Protein AF-A0A929YPY5-F1 (afdb_monomer_lite)

Secondary structure (DSSP, 8-state):
--HHHHHHHHSTTHHHHHHHHHHHHHHHHHHHTT-GGGGS------SSS-HHHHHHHHHHHHHHTT----EE-SSEEESSSEEE--

Structure (mmCIF, N/CA/C/O backbone):
data_AF-A0A929YPY5-F1
#
_entry.id   AF-A0A929YPY5-F1
#
loop_
_atom_site.group_PDB
_atom_site.id
_atom_site.type_symbol
_atom_site.label_atom_id
_atom_site.label_alt_id
_atom_site.label_comp_id
_atom_site.label_asym_id
_atom_site.label_entity_id
_atom_site.label_seq_id
_atom_site.pdbx_PDB_ins_code
_atom_site.Cartn_x
_atom_site.Cartn_y
_atom_site.Cartn_z
_atom_site.occupancy
_atom_site.B_iso_or_equiv
_atom_site.auth_seq_id
_atom_site.auth_comp_id
_atom_site.auth_asym_id
_atom_site.auth_atom_id
_atom_site.pdbx_PDB_model_num
ATOM 1 N N . MET A 1 1 ? 30.397 -6.388 -10.693 1.00 56.16 1 MET A N 1
ATOM 2 C CA . MET A 1 1 ? 29.534 -5.671 -11.660 1.00 56.16 1 MET A CA 1
ATOM 3 C C . MET A 1 1 ? 28.100 -6.173 -11.482 1.00 56.16 1 MET A C 1
ATOM 5 O O . MET A 1 1 ? 27.925 -7.381 -11.396 1.00 56.16 1 MET A O 1
ATOM 9 N N . LYS A 1 2 ? 27.089 -5.308 -11.301 1.00 77.62 2 LYS A N 1
ATOM 10 C CA . LYS A 1 2 ? 25.704 -5.757 -11.028 1.00 77.62 2 LYS A CA 1
ATOM 11 C C . LYS A 1 2 ? 25.122 -6.427 -12.284 1.00 77.62 2 LYS A C 1
ATOM 13 O O . LYS A 1 2 ? 25.243 -5.865 -13.365 1.00 77.62 2 LYS A O 1
ATOM 18 N N . ILE A 1 3 ? 24.445 -7.572 -12.138 1.00 78.94 3 ILE A N 1
ATOM 19 C CA . ILE A 1 3 ? 23.780 -8.311 -13.238 1.00 78.94 3 ILE A CA 1
ATOM 20 C C . ILE A 1 3 ? 22.890 -7.404 -14.100 1.00 78.94 3 ILE A C 1
ATOM 22 O O . ILE A 1 3 ? 22.909 -7.498 -15.319 1.00 78.94 3 ILE A O 1
ATOM 26 N N . LYS A 1 4 ? 22.170 -6.466 -13.473 1.00 75.31 4 LYS A N 1
ATOM 27 C CA . LYS A 1 4 ? 21.362 -5.461 -14.176 1.00 75.31 4 LYS A CA 1
ATOM 28 C C . LYS A 1 4 ? 22.192 -4.627 -15.160 1.00 75.31 4 LYS A C 1
ATOM 30 O O . LYS A 1 4 ? 21.751 -4.416 -16.279 1.00 75.31 4 LYS A O 1
ATOM 35 N N . THR A 1 5 ? 23.363 -4.154 -14.734 1.00 76.19 5 THR A N 1
ATOM 36 C CA . THR A 1 5 ? 24.255 -3.323 -15.556 1.00 76.19 5 THR A CA 1
ATOM 37 C C . THR A 1 5 ? 24.771 -4.126 -16.746 1.00 76.19 5 THR A C 1
ATOM 39 O O . THR A 1 5 ? 24.615 -3.699 -17.877 1.00 76.19 5 THR A O 1
ATOM 42 N N . PHE A 1 6 ? 25.228 -5.358 -16.503 1.00 83.56 6 PHE A N 1
ATOM 43 C CA . PHE A 1 6 ? 25.665 -6.260 -17.570 1.00 83.56 6 PHE A CA 1
ATOM 44 C C . PHE A 1 6 ? 24.570 -6.528 -18.618 1.00 83.56 6 PHE A C 1
ATOM 46 O O . PHE A 1 6 ? 24.848 -6.520 -19.813 1.00 83.56 6 PHE A O 1
ATOM 53 N N . LEU A 1 7 ? 23.322 -6.741 -18.188 1.00 79.69 7 LEU A N 1
ATOM 54 C CA . LEU A 1 7 ? 22.200 -6.984 -19.099 1.00 79.69 7 LEU A CA 1
ATOM 55 C C . LEU A 1 7 ? 21.803 -5.738 -19.899 1.00 79.69 7 LEU A C 1
ATOM 57 O O . LEU A 1 7 ? 21.451 -5.871 -21.065 1.00 79.69 7 LEU A O 1
ATOM 61 N N . MET A 1 8 ? 21.875 -4.544 -19.303 1.00 77.62 8 MET A N 1
ATOM 62 C CA . MET A 1 8 ? 21.614 -3.288 -20.020 1.00 77.62 8 MET A CA 1
ATOM 63 C C . MET A 1 8 ? 22.671 -3.012 -21.095 1.00 77.62 8 MET A C 1
ATOM 65 O O . MET A 1 8 ? 22.320 -2.495 -22.151 1.00 77.62 8 MET A O 1
ATOM 69 N N . ASP A 1 9 ? 23.924 -3.395 -20.844 1.00 81.44 9 ASP A N 1
ATOM 70 C CA . ASP A 1 9 ? 25.039 -3.149 -21.764 1.00 81.44 9 ASP A CA 1
ATOM 71 C C . ASP A 1 9 ? 25.108 -4.178 -22.913 1.00 81.44 9 ASP A C 1
ATOM 73 O O . ASP A 1 9 ? 25.653 -3.875 -23.971 1.00 81.44 9 ASP A O 1
ATOM 77 N N . ASN A 1 10 ? 24.560 -5.391 -22.729 1.00 83.62 10 ASN A N 1
ATOM 78 C CA . ASN A 1 10 ? 24.689 -6.502 -23.691 1.00 83.62 10 ASN A CA 1
ATOM 79 C C . ASN A 1 10 ? 23.389 -6.904 -24.410 1.00 83.62 10 ASN A C 1
ATOM 81 O O . ASN A 1 10 ? 23.461 -7.630 -25.401 1.00 83.62 10 ASN A O 1
ATOM 85 N N . LEU A 1 11 ? 22.208 -6.473 -23.946 1.00 81.31 11 LEU A N 1
ATOM 86 C CA . LEU A 1 11 ? 20.950 -6.696 -24.668 1.00 81.31 11 LEU A CA 1
ATOM 87 C C . LEU A 1 11 ? 20.453 -5.410 -25.345 1.00 81.31 11 LEU A C 1
ATOM 89 O O . LEU A 1 11 ? 20.076 -4.467 -24.640 1.00 81.31 11 LEU A O 1
ATOM 93 N N . PRO A 1 12 ? 20.334 -5.383 -26.687 1.00 79.69 12 PRO A N 1
ATOM 94 C CA . PRO A 1 12 ? 19.603 -4.316 -27.360 1.00 79.69 12 PRO A CA 1
ATOM 95 C C . PRO A 1 12 ? 18.137 -4.328 -26.897 1.00 79.69 12 PRO A C 1
ATOM 97 O O . PRO A 1 12 ? 17.541 -5.388 -26.710 1.00 79.69 12 PRO A O 1
ATOM 100 N N . ASP A 1 13 ? 17.555 -3.145 -26.685 1.00 79.62 13 ASP A N 1
ATOM 101 C CA . ASP A 1 13 ? 16.162 -2.973 -26.246 1.00 79.62 13 ASP A CA 1
ATOM 102 C C . ASP A 1 13 ? 15.792 -3.608 -24.881 1.00 79.62 13 ASP A C 1
ATOM 104 O O . ASP A 1 13 ? 14.616 -3.871 -24.622 1.00 79.62 13 ASP A O 1
ATOM 108 N N . TYR A 1 14 ? 16.738 -3.775 -23.942 1.00 81.88 14 TYR A N 1
ATOM 109 C CA . TYR A 1 14 ? 16.472 -4.283 -22.577 1.00 81.88 14 TYR A CA 1
ATOM 110 C C . TYR A 1 14 ? 15.228 -3.657 -21.908 1.00 81.88 14 TYR A C 1
ATOM 112 O O . TYR A 1 14 ? 14.413 -4.359 -21.306 1.00 81.88 14 TYR A O 1
ATOM 120 N N . ASN A 1 15 ? 15.015 -2.345 -22.071 1.00 81.00 15 ASN A N 1
ATOM 121 C CA . ASN A 1 15 ? 13.863 -1.639 -21.498 1.00 81.00 15 ASN A CA 1
ATOM 122 C C . ASN A 1 15 ? 12.504 -2.147 -22.017 1.00 81.00 15 ASN A C 1
ATOM 124 O O . ASN A 1 15 ? 11.522 -2.105 -21.274 1.00 81.00 15 ASN A O 1
ATOM 128 N N . ARG A 1 16 ? 12.430 -2.672 -23.247 1.00 84.88 16 ARG A N 1
ATOM 129 C CA . ARG A 1 16 ? 11.201 -3.282 -23.781 1.00 84.88 16 ARG A CA 1
ATOM 130 C C . ARG A 1 16 ? 10.858 -4.599 -23.096 1.00 84.88 16 ARG A C 1
ATOM 132 O O . ARG A 1 16 ? 9.680 -4.911 -22.985 1.00 84.88 16 ARG A O 1
ATOM 139 N N . LEU A 1 17 ? 11.853 -5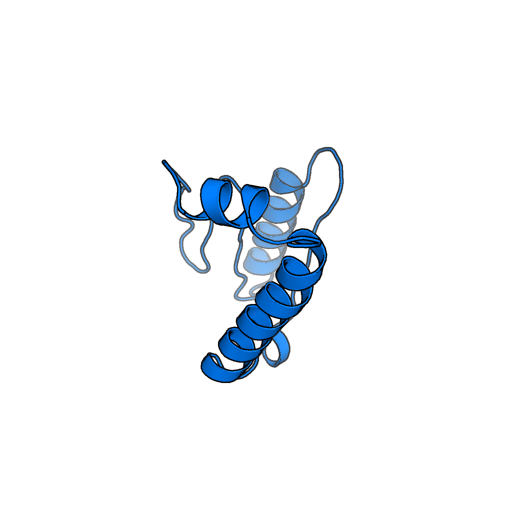.342 -22.607 1.00 85.50 17 LEU A N 1
ATOM 140 C CA . LEU A 1 17 ? 11.655 -6.615 -21.903 1.00 85.50 17 LEU A CA 1
ATOM 141 C C . LEU A 1 17 ? 11.273 -6.423 -20.429 1.00 85.50 17 LEU A C 1
ATOM 143 O O . LEU A 1 17 ? 10.603 -7.268 -19.836 1.00 85.50 17 LEU A O 1
ATOM 147 N N . VAL A 1 18 ? 11.653 -5.290 -19.840 1.00 88.31 18 VAL A N 1
ATOM 148 C CA . VAL A 1 18 ? 11.374 -4.961 -18.435 1.00 88.31 18 VAL A CA 1
ATOM 149 C C . VAL A 1 18 ? 9.868 -4.873 -18.160 1.00 88.31 18 VAL A C 1
ATOM 151 O O . VAL A 1 18 ? 9.394 -5.414 -17.161 1.00 88.31 18 VAL A O 1
ATOM 154 N N . ILE A 1 19 ? 9.099 -4.243 -19.053 1.00 90.06 19 ILE A N 1
ATOM 155 C CA . ILE A 1 19 ? 7.642 -4.082 -18.904 1.00 90.06 19 ILE A CA 1
ATOM 156 C C . ILE A 1 19 ? 6.902 -5.437 -18.866 1.00 90.06 19 ILE A C 1
ATOM 158 O O . ILE A 1 19 ? 6.226 -5.696 -17.866 1.00 90.06 19 ILE A O 1
ATOM 162 N N . PRO A 1 20 ? 7.019 -6.329 -19.875 1.00 92.62 20 PRO A N 1
ATOM 163 C CA . PRO A 1 20 ? 6.342 -7.624 -19.852 1.00 92.62 20 PRO A CA 1
ATOM 164 C C . PRO A 1 20 ? 6.839 -8.516 -18.709 1.00 92.62 20 PRO A C 1
ATOM 166 O O . PRO A 1 20 ? 6.040 -9.245 -18.125 1.00 92.62 20 PRO A O 1
ATOM 169 N N . TYR A 1 21 ? 8.113 -8.413 -18.316 1.00 91.81 21 TYR A N 1
ATOM 170 C CA . TYR A 1 21 ? 8.632 -9.104 -17.133 1.00 91.81 21 TYR A CA 1
ATOM 171 C C . TYR A 1 21 ? 7.933 -8.654 -15.839 1.00 91.81 21 TYR A C 1
ATOM 173 O O . TYR A 1 21 ? 7.486 -9.492 -15.051 1.00 91.81 21 TYR A O 1
ATOM 181 N N . HIS A 1 22 ? 7.791 -7.343 -15.613 1.00 93.75 22 HIS A N 1
ATOM 182 C CA . HIS A 1 22 ? 7.078 -6.828 -14.441 1.00 93.75 22 HIS A CA 1
ATOM 183 C C . HIS A 1 22 ? 5.589 -7.174 -14.466 1.00 93.75 22 HIS A C 1
ATOM 185 O O . HIS A 1 22 ? 5.041 -7.522 -13.419 1.00 93.75 22 HIS A O 1
ATOM 191 N N . LEU A 1 23 ? 4.956 -7.141 -15.642 1.00 95.19 23 LEU A N 1
ATOM 192 C CA . LEU A 1 23 ? 3.572 -7.578 -15.808 1.00 95.19 23 LEU A CA 1
ATOM 193 C C . LEU A 1 23 ? 3.414 -9.062 -15.456 1.00 95.19 23 LEU A C 1
ATOM 195 O O . LEU A 1 23 ? 2.550 -9.405 -14.652 1.00 95.19 23 LEU A O 1
ATOM 199 N N . GLY A 1 24 ? 4.287 -9.929 -15.977 1.00 96.94 24 GLY A N 1
ATOM 200 C CA . GLY A 1 24 ? 4.290 -11.357 -15.656 1.00 96.94 24 GLY A CA 1
ATOM 201 C C . GLY A 1 24 ? 4.439 -11.607 -14.155 1.00 96.94 24 GLY A C 1
ATOM 202 O O . GLY A 1 24 ? 3.653 -12.347 -13.567 1.00 96.94 24 GLY A O 1
ATOM 203 N N . LYS A 1 25 ? 5.374 -10.912 -13.493 1.00 96.31 25 LYS A N 1
ATOM 204 C CA . LYS A 1 25 ? 5.526 -10.980 -12.029 1.00 96.31 25 LYS A CA 1
ATOM 205 C C . LYS A 1 25 ? 4.273 -10.539 -11.277 1.00 96.31 25 LYS A C 1
ATOM 207 O O . LYS A 1 25 ? 3.911 -11.178 -10.291 1.00 96.31 25 LYS A O 1
ATOM 212 N N . ALA A 1 26 ? 3.635 -9.455 -11.713 1.00 96.00 26 ALA A N 1
ATOM 213 C CA . ALA A 1 26 ? 2.420 -8.950 -11.084 1.00 96.00 26 ALA A CA 1
ATOM 214 C C . ALA A 1 26 ? 1.261 -9.949 -11.221 1.00 96.00 26 ALA A C 1
ATOM 216 O O . ALA A 1 26 ? 0.575 -10.216 -10.236 1.00 96.00 26 ALA A O 1
ATOM 217 N N . VAL A 1 27 ? 1.084 -10.548 -12.403 1.00 96.50 27 VAL A N 1
ATOM 218 C CA . VAL A 1 27 ? 0.046 -11.560 -12.657 1.00 96.50 27 VAL A CA 1
ATOM 219 C C . VAL A 1 27 ? 0.285 -12.822 -11.830 1.00 96.50 27 VAL A C 1
ATOM 221 O O . VAL A 1 27 ? -0.639 -13.280 -11.1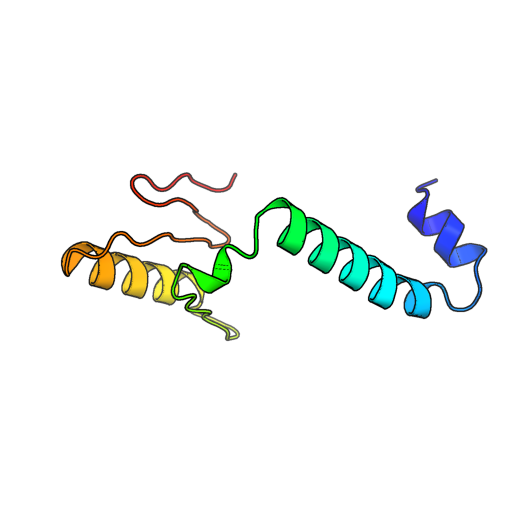63 1.00 96.50 27 VAL A O 1
ATOM 224 N N . LEU A 1 28 ? 1.518 -13.340 -11.796 1.00 97.25 28 LEU A N 1
ATOM 225 C CA . LEU A 1 28 ? 1.869 -14.514 -10.986 1.00 97.25 28 LEU A CA 1
ATOM 226 C C . LEU A 1 28 ? 1.640 -14.270 -9.489 1.00 97.25 28 LEU A C 1
ATOM 228 O O . LEU A 1 28 ? 1.126 -15.137 -8.790 1.00 97.25 28 LEU A O 1
ATOM 232 N N . ALA A 1 29 ? 1.987 -13.083 -8.982 1.00 96.75 29 ALA A N 1
ATOM 233 C CA . ALA A 1 29 ? 1.712 -12.730 -7.592 1.00 96.75 29 ALA A CA 1
ATOM 234 C C . ALA A 1 29 ? 0.202 -12.615 -7.325 1.00 96.75 29 ALA A C 1
ATOM 236 O O . ALA A 1 29 ? -0.284 -13.115 -6.313 1.00 96.75 29 ALA A O 1
ATOM 237 N N . ALA A 1 30 ? -0.548 -11.980 -8.229 1.00 95.62 30 ALA A N 1
ATOM 238 C CA . ALA A 1 30 ? -1.993 -11.842 -8.091 1.00 95.62 30 ALA A CA 1
ATOM 239 C C . ALA A 1 30 ? -2.699 -13.206 -8.075 1.00 95.62 30 ALA A C 1
ATOM 241 O O . ALA A 1 30 ? -3.595 -13.407 -7.258 1.00 95.62 30 ALA A O 1
ATOM 242 N N . GLU A 1 31 ? -2.270 -14.141 -8.923 1.00 96.62 31 GLU A N 1
ATOM 243 C CA . GLU A 1 31 ? -2.784 -15.511 -8.973 1.00 96.62 31 GLU A CA 1
ATOM 244 C C . GLU A 1 31 ? -2.428 -16.292 -7.699 1.00 96.62 31 GLU A C 1
ATOM 246 O O . GLU A 1 31 ? -3.340 -16.772 -7.020 1.00 96.62 31 GLU A O 1
ATOM 251 N N . LYS A 1 32 ? -1.153 -16.272 -7.281 1.00 97.75 32 LYS A N 1
ATOM 252 C CA . LYS A 1 32 ? -0.669 -16.914 -6.045 1.00 97.75 32 LYS A CA 1
ATOM 253 C C . LYS A 1 32 ? -1.437 -16.480 -4.790 1.00 97.75 32 LYS A C 1
ATOM 255 O O . LYS A 1 32 ? -1.632 -17.286 -3.886 1.00 97.75 32 LYS A O 1
ATOM 260 N N . TYR A 1 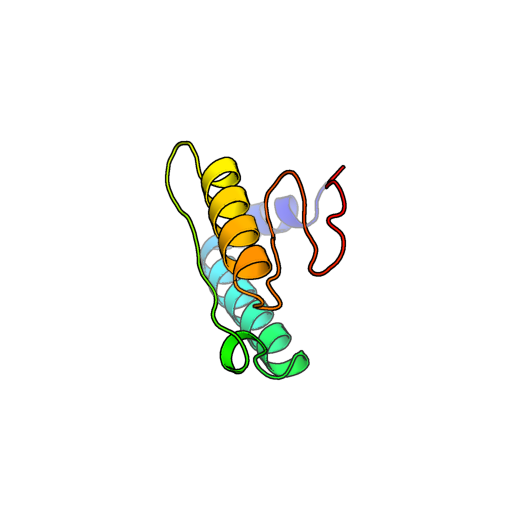33 ? -1.852 -15.214 -4.711 1.00 95.94 33 TYR A N 1
ATOM 261 C CA . TYR A 1 33 ? -2.625 -14.677 -3.581 1.00 95.94 33 TYR A CA 1
ATOM 262 C C . TYR A 1 33 ? -4.140 -14.611 -3.844 1.00 95.94 33 TYR A C 1
ATOM 264 O O . TYR A 1 33 ? -4.875 -13.988 -3.074 1.00 95.94 33 TYR A O 1
ATOM 272 N N . HIS A 1 34 ? -4.627 -15.249 -4.912 1.00 96.62 34 HIS A N 1
ATOM 273 C CA . HIS A 1 34 ? -6.045 -15.338 -5.273 1.00 96.62 34 HIS A CA 1
ATOM 274 C C . HIS A 1 34 ? -6.756 -13.980 -5.413 1.00 96.62 34 HIS A C 1
ATOM 276 O O . HIS A 1 34 ? -7.890 -13.804 -4.958 1.00 96.62 34 HIS A O 1
ATOM 282 N N . PHE A 1 35 ? -6.093 -13.016 -6.056 1.00 94.75 35 PHE A N 1
ATOM 283 C CA . PHE A 1 35 ? -6.599 -11.671 -6.344 1.00 94.75 35 PHE A CA 1
ATOM 284 C C . PHE A 1 35 ? -7.219 -10.987 -5.108 1.00 94.75 35 PHE A C 1
ATOM 286 O O . PHE A 1 35 ? -8.416 -10.676 -5.110 1.00 94.75 35 PHE A O 1
ATOM 293 N N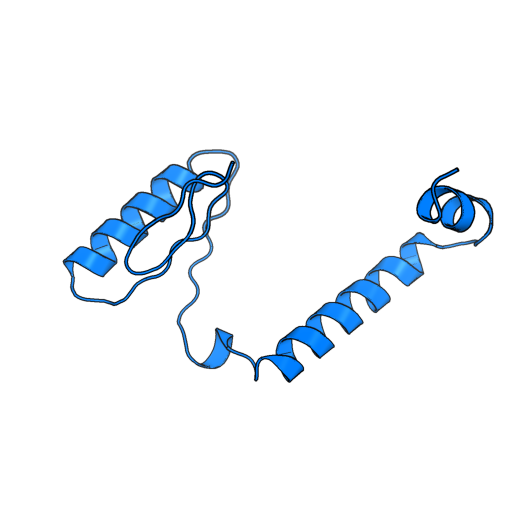 . PRO A 1 36 ? -6.432 -10.700 -4.053 1.00 93.25 36 PRO A N 1
ATOM 294 C CA . PRO A 1 36 ? -6.962 -10.220 -2.773 1.00 93.25 36 PRO A CA 1
ATOM 295 C C . PRO A 1 36 ? -7.716 -8.889 -2.906 1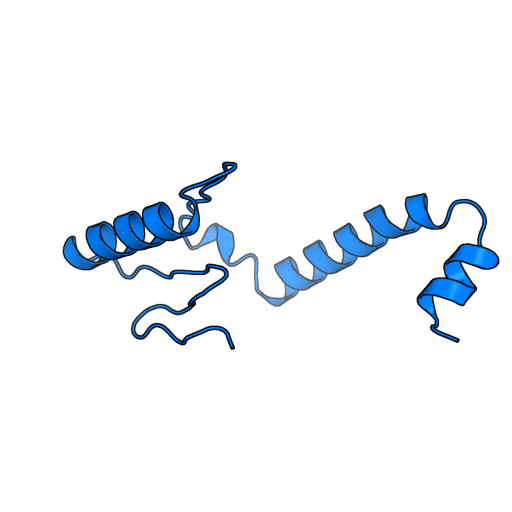.00 93.25 36 PRO A C 1
ATOM 297 O O . PRO A 1 36 ? -8.699 -8.666 -2.205 1.00 93.25 36 PRO A O 1
ATOM 300 N N . GLY A 1 37 ? -7.331 -8.047 -3.874 1.00 90.75 37 GLY A N 1
ATOM 301 C CA . GLY A 1 37 ? -8.017 -6.793 -4.195 1.00 90.75 37 GLY A CA 1
ATOM 302 C C . GLY A 1 37 ? -9.484 -6.958 -4.611 1.00 90.75 37 GLY A C 1
ATOM 303 O O . GLY A 1 37 ? -10.247 -6.012 -4.486 1.00 90.75 37 GLY A O 1
ATOM 304 N N . LYS A 1 38 ? -9.924 -8.151 -5.042 1.00 93.94 38 LYS A N 1
ATOM 305 C CA . LYS A 1 38 ? -11.349 -8.420 -5.318 1.00 93.94 38 LYS A CA 1
ATOM 306 C C . LYS A 1 38 ? -12.190 -8.575 -4.047 1.00 93.94 38 LYS A C 1
ATOM 308 O O . LYS A 1 38 ? -13.412 -8.508 -4.120 1.00 93.94 38 LYS A O 1
ATOM 313 N N . LYS A 1 39 ? -11.552 -8.804 -2.895 1.00 94.25 39 LYS A N 1
ATOM 314 C CA . LYS A 1 39 ? -12.203 -9.046 -1.597 1.00 94.25 39 LYS A CA 1
ATOM 315 C C . LYS A 1 39 ? -12.151 -7.830 -0.665 1.00 94.25 39 LYS A C 1
ATOM 317 O O . LYS A 1 39 ? -12.614 -7.918 0.466 1.00 94.25 39 LYS A O 1
ATOM 322 N N . MET A 1 40 ? -11.577 -6.710 -1.107 1.00 94.31 40 MET A N 1
ATOM 323 C CA . MET A 1 40 ? -11.427 -5.495 -0.302 1.00 94.31 40 MET A CA 1
ATOM 324 C C . MET A 1 40 ? -11.595 -4.241 -1.155 1.00 94.31 40 MET A C 1
ATOM 326 O O . MET A 1 40 ? -11.335 -4.256 -2.355 1.00 94.31 40 MET A O 1
ATOM 330 N N . ARG A 1 41 ? -11.991 -3.127 -0.533 1.00 95.38 41 ARG A N 1
ATOM 331 C CA . ARG A 1 41 ? -11.942 -1.823 -1.199 1.00 95.38 41 ARG A CA 1
ATOM 332 C C . ARG A 1 41 ? -10.557 -1.215 -1.023 1.00 95.38 41 ARG A C 1
ATOM 334 O O . ARG A 1 41 ? -10.088 -1.077 0.102 1.00 95.38 41 ARG A O 1
ATOM 341 N N . VAL A 1 42 ? -9.928 -0.834 -2.130 1.00 95.62 42 VAL A N 1
ATOM 342 C CA . VAL A 1 42 ? -8.615 -0.179 -2.137 1.00 95.62 42 VAL A CA 1
ATOM 343 C C . VAL A 1 42 ? -8.804 1.305 -2.432 1.00 95.62 42 VAL A C 1
ATOM 345 O O . VAL A 1 42 ? -9.386 1.662 -3.454 1.00 95.62 42 VAL A O 1
ATOM 348 N N . ILE A 1 43 ? -8.308 2.163 -1.540 1.00 96.56 43 ILE A N 1
ATOM 349 C CA . ILE A 1 43 ? -8.308 3.621 -1.705 1.00 96.56 43 ILE A CA 1
ATOM 350 C C . ILE A 1 43 ? -6.860 4.062 -1.91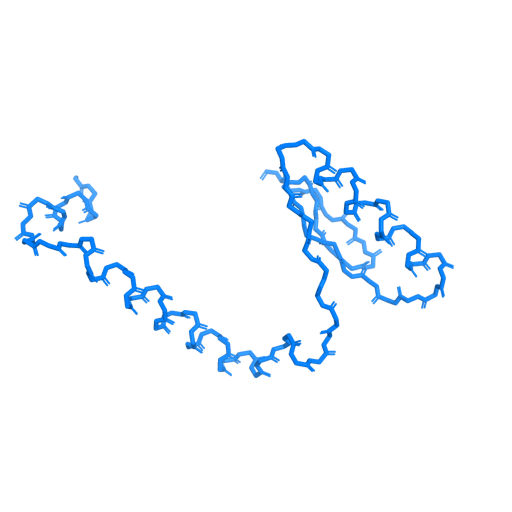0 1.00 96.56 43 ILE A C 1
ATOM 352 O O . ILE A 1 43 ? -6.026 3.882 -1.024 1.00 96.56 43 ILE A O 1
ATOM 356 N N . ALA A 1 44 ? -6.558 4.629 -3.077 1.00 96.06 44 ALA A N 1
ATOM 357 C CA . ALA A 1 44 ? -5.234 5.149 -3.399 1.00 96.06 44 ALA A CA 1
ATOM 358 C C . ALA A 1 44 ? -5.239 6.681 -3.342 1.00 96.06 44 ALA A C 1
ATOM 360 O O . ALA A 1 44 ? -6.025 7.326 -4.034 1.00 96.06 44 ALA A O 1
ATOM 361 N N . VAL A 1 45 ? -4.340 7.261 -2.543 1.00 96.50 45 VAL A N 1
ATOM 362 C CA . VAL A 1 45 ? -4.133 8.713 -2.487 1.00 96.50 45 VAL A CA 1
ATOM 363 C C . VAL A 1 45 ? -2.873 9.070 -3.268 1.00 96.50 45 VAL A C 1
ATOM 365 O O . VAL A 1 45 ? -1.770 8.639 -2.928 1.00 96.50 45 VAL A O 1
ATOM 368 N N . THR A 1 46 ? -3.036 9.884 -4.309 1.00 95.94 46 THR A N 1
ATOM 369 C CA . THR A 1 46 ? -1.946 10.395 -5.148 1.00 95.94 46 THR A CA 1
ATOM 370 C C . THR A 1 46 ? -1.869 11.918 -5.075 1.00 95.94 46 THR A C 1
ATOM 372 O O . THR A 1 46 ? -2.836 12.580 -4.706 1.00 95.94 46 THR A O 1
ATOM 375 N N . GLY A 1 47 ? -0.706 12.476 -5.401 1.00 94.31 47 GLY A N 1
ATOM 376 C CA . GLY A 1 47 ? -0.444 13.914 -5.371 1.00 94.31 47 GLY A CA 1
ATOM 377 C C . GLY A 1 47 ? 0.987 14.228 -4.951 1.00 94.31 47 GLY A C 1
ATOM 378 O O . GLY A 1 47 ? 1.698 13.373 -4.419 1.00 94.31 47 GLY A O 1
ATOM 379 N N . THR A 1 48 ? 1.433 15.460 -5.175 1.00 93.81 48 THR A N 1
ATOM 380 C CA . THR A 1 48 ? 2.794 15.890 -4.819 1.00 93.81 48 THR A CA 1
ATOM 381 C C . THR A 1 48 ? 2.993 15.857 -3.304 1.00 93.81 48 THR A C 1
ATOM 383 O O . THR A 1 48 ? 3.913 15.206 -2.813 1.00 93.81 48 THR A O 1
ATOM 386 N N . ASN A 1 49 ? 2.040 16.419 -2.556 1.00 93.69 49 ASN A N 1
ATOM 387 C CA . ASN A 1 49 ? 2.095 16.563 -1.102 1.00 93.69 49 ASN A CA 1
ATOM 388 C C . ASN A 1 49 ? 0.840 15.991 -0.431 1.00 93.69 49 ASN A C 1
ATOM 390 O O . ASN A 1 49 ? -0.181 15.778 -1.076 1.00 93.69 49 ASN A O 1
ATOM 394 N N . GLY A 1 50 ? 0.928 15.710 0.871 1.00 93.88 50 GLY A N 1
ATOM 395 C CA . GLY A 1 50 ? -0.231 15.329 1.687 1.00 93.88 50 GLY A CA 1
ATOM 396 C C . GLY A 1 50 ? -0.727 13.886 1.539 1.00 93.88 50 GLY A C 1
ATOM 397 O O . GLY A 1 50 ? -1.662 13.516 2.242 1.00 93.88 50 GLY A O 1
ATOM 398 N N . LYS A 1 51 ? -0.098 13.048 0.701 1.00 96.69 51 LYS A N 1
ATOM 399 C CA . LYS A 1 51 ? -0.458 11.624 0.528 1.00 96.69 51 LYS A CA 1
ATOM 400 C C . LYS A 1 51 ? -0.523 10.884 1.863 1.00 96.69 51 LYS A C 1
ATOM 402 O O . LYS A 1 51 ? -1.574 10.381 2.240 1.00 96.69 51 LYS A O 1
ATOM 407 N N . THR A 1 52 ? 0.585 10.890 2.604 1.00 95.06 52 THR A N 1
ATOM 408 C CA . THR A 1 52 ? 0.703 10.203 3.893 1.00 95.06 52 THR A CA 1
ATOM 409 C C . THR A 1 52 ? -0.332 10.723 4.885 1.00 95.06 52 THR A C 1
ATOM 411 O O . THR A 1 52 ? -1.144 9.944 5.373 1.00 95.06 52 THR A O 1
ATOM 414 N N . SER A 1 53 ? -0.383 12.038 5.116 1.00 95.75 53 SER A N 1
ATOM 415 C CA . SER A 1 53 ? -1.325 12.649 6.063 1.00 95.75 53 SER A CA 1
ATOM 416 C C . SER A 1 53 ? -2.785 12.321 5.736 1.00 95.75 53 SER A C 1
ATOM 418 O O . SER A 1 53 ? -3.559 11.984 6.629 1.00 95.75 53 SER A O 1
ATOM 420 N N . THR A 1 54 ? -3.149 12.351 4.452 1.00 97.12 54 THR A N 1
ATOM 421 C CA . THR A 1 54 ? -4.506 12.030 3.992 1.00 97.12 54 THR A CA 1
ATOM 422 C C . THR A 1 54 ? -4.822 10.547 4.188 1.00 97.12 54 THR A C 1
ATOM 424 O O . THR A 1 54 ? -5.898 10.224 4.686 1.00 97.12 54 THR A O 1
ATOM 427 N N . CYS A 1 55 ? -3.889 9.638 3.879 1.00 97.19 55 CYS A N 1
ATOM 428 C CA . CYS A 1 55 ? -4.064 8.207 4.143 1.00 97.19 55 CYS A CA 1
ATOM 429 C C . CYS A 1 55 ? -4.307 7.927 5.635 1.00 97.19 55 CYS A C 1
ATOM 431 O O . CYS A 1 55 ? -5.212 7.164 5.969 1.00 97.19 55 CYS A O 1
ATOM 433 N N . PHE A 1 56 ? -3.558 8.577 6.534 1.00 96.19 56 PHE A N 1
ATOM 434 C CA . PHE A 1 56 ? -3.778 8.450 7.980 1.00 96.19 56 PHE A CA 1
ATOM 435 C C . PHE A 1 56 ? -5.144 8.983 8.415 1.00 96.19 56 PHE A C 1
ATOM 437 O O . PHE A 1 56 ? -5.796 8.361 9.252 1.00 96.19 56 PHE A O 1
ATOM 444 N N . LEU A 1 57 ? -5.591 10.113 7.859 1.00 97.06 57 LEU A N 1
ATOM 445 C CA . LEU A 1 57 ? -6.909 10.667 8.166 1.00 97.06 57 LEU A CA 1
ATOM 446 C C . LEU A 1 57 ? -8.027 9.707 7.730 1.00 97.06 57 LEU A C 1
ATOM 448 O O . LEU A 1 57 ? -8.906 9.399 8.531 1.00 97.06 57 LEU A O 1
ATOM 452 N N . ILE A 1 58 ? -7.954 9.178 6.504 1.00 97.31 58 ILE A N 1
ATOM 453 C CA . ILE A 1 58 ? -8.903 8.180 5.985 1.00 97.31 58 ILE A CA 1
ATOM 454 C C . ILE A 1 58 ? -8.915 6.931 6.874 1.00 97.31 58 ILE A C 1
ATOM 456 O O . ILE A 1 58 ? -9.984 6.495 7.299 1.00 97.31 58 ILE A O 1
ATOM 460 N N . TRP A 1 59 ? -7.740 6.387 7.205 1.00 96.94 59 TRP A N 1
ATOM 461 C CA . TRP A 1 59 ? -7.618 5.210 8.068 1.00 96.94 59 TRP A CA 1
ATOM 462 C C . TRP A 1 59 ? -8.229 5.447 9.457 1.00 96.94 59 TRP A C 1
ATOM 464 O O . TRP A 1 59 ? -8.983 4.600 9.937 1.00 96.94 59 TRP A O 1
ATOM 474 N N . LYS A 1 60 ? -7.982 6.609 10.081 1.00 96.25 60 LYS A N 1
ATOM 475 C CA . LYS A 1 60 ? -8.580 6.966 11.380 1.00 96.25 60 LYS A CA 1
ATOM 476 C C . LYS A 1 60 ? -10.102 7.069 11.300 1.00 96.25 60 LYS A C 1
ATOM 478 O O . LYS A 1 60 ? -10.781 6.497 12.147 1.00 96.25 60 LYS A O 1
ATOM 483 N N . MET A 1 61 ? -10.637 7.767 10.295 1.00 97.69 61 MET A N 1
ATOM 484 C CA . MET A 1 61 ? -12.087 7.938 10.131 1.00 97.69 61 MET A CA 1
ATOM 485 C C . MET A 1 61 ? -12.797 6.598 9.910 1.00 97.69 61 MET A C 1
ATOM 487 O O . MET A 1 61 ? -13.827 6.344 10.528 1.00 97.69 61 MET A O 1
ATOM 491 N N . LEU A 1 62 ? -12.236 5.723 9.070 1.00 97.31 62 LEU A N 1
ATOM 492 C CA . LEU A 1 62 ? -12.833 4.417 8.785 1.00 97.31 62 LEU A CA 1
ATOM 493 C C . LEU A 1 62 ? -12.787 3.477 9.994 1.00 97.31 62 LEU A C 1
ATOM 495 O O . LEU A 1 62 ? -13.802 2.854 10.301 1.00 97.31 62 LEU A O 1
ATOM 499 N N . ASN A 1 63 ? -11.667 3.419 10.721 1.00 96.06 63 ASN A N 1
ATOM 500 C CA . ASN A 1 63 ? -11.604 2.637 11.959 1.00 96.06 63 ASN A CA 1
ATOM 501 C C . ASN A 1 63 ? -12.541 3.198 13.037 1.00 96.06 63 ASN A C 1
ATOM 503 O O . ASN A 1 63 ? -13.211 2.426 13.716 1.00 96.06 63 ASN A O 1
ATOM 507 N N . HIS A 1 64 ? -12.649 4.526 13.164 1.00 96.75 64 HIS A N 1
ATOM 508 C CA . HIS A 1 64 ? -13.598 5.154 14.090 1.00 96.75 64 HIS A CA 1
ATOM 509 C C . HIS A 1 64 ? -15.056 4.818 13.743 1.00 96.75 64 HIS A C 1
ATOM 511 O O . HIS A 1 64 ? -15.867 4.601 14.637 1.00 96.75 64 HIS A O 1
ATOM 517 N N . ALA A 1 65 ? -15.379 4.701 12.454 1.00 97.56 65 ALA A N 1
ATOM 518 C CA . ALA A 1 65 ? -16.684 4.248 11.977 1.00 97.56 65 ALA A CA 1
ATOM 519 C C . ALA A 1 65 ? -16.899 2.719 12.091 1.00 97.56 65 ALA A C 1
ATOM 521 O O . ALA A 1 65 ? -17.923 2.216 11.633 1.00 97.56 65 ALA A O 1
ATOM 522 N N . GLY A 1 66 ? -15.958 1.973 12.682 1.00 96.88 66 GLY A N 1
ATOM 523 C CA . GLY A 1 66 ? -16.068 0.530 12.921 1.00 96.88 66 GLY A CA 1
ATOM 524 C C . GLY A 1 66 ? -15.617 -0.364 11.761 1.00 96.88 66 GLY A C 1
ATOM 525 O O . GLY A 1 66 ? -15.799 -1.580 11.825 1.00 96.88 66 GLY A O 1
ATOM 526 N N . TYR A 1 67 ? -15.018 0.188 10.701 1.00 96.31 67 TYR A N 1
ATOM 527 C CA . TYR A 1 67 ? -14.497 -0.608 9.587 1.00 96.31 67 TYR A CA 1
ATOM 528 C C . TYR A 1 67 ? -13.072 -1.089 9.859 1.00 96.31 67 TYR A C 1
ATOM 530 O O . TYR A 1 67 ? -12.166 -0.278 10.061 1.00 96.31 67 TYR A O 1
ATOM 538 N N . LYS A 1 68 ? -12.835 -2.403 9.737 1.00 95.56 68 LYS A N 1
ATOM 539 C CA . LYS A 1 68 ? -11.479 -2.968 9.758 1.00 95.56 68 LYS A CA 1
ATOM 540 C C . LYS A 1 68 ? -10.692 -2.475 8.542 1.00 95.56 68 LYS A C 1
ATOM 542 O O . LYS A 1 68 ? -10.936 -2.922 7.421 1.00 95.56 68 LYS A O 1
ATOM 547 N N . THR A 1 69 ? -9.753 -1.559 8.768 1.00 96.69 69 THR A N 1
ATOM 548 C CA . THR A 1 69 ? -9.077 -0.829 7.688 1.00 96.69 69 THR A CA 1
ATOM 549 C C . THR A 1 69 ? -7.565 -0.966 7.795 1.00 96.69 69 THR A C 1
ATOM 551 O O . THR A 1 69 ? -6.984 -0.697 8.841 1.00 96.69 69 THR A O 1
ATOM 554 N N . GLY A 1 70 ? -6.921 -1.360 6.695 1.00 95.94 70 GLY A N 1
ATOM 555 C CA . GLY A 1 70 ? -5.464 -1.373 6.572 1.00 95.94 70 GLY A CA 1
ATOM 556 C C . GLY A 1 70 ? -4.897 -0.036 6.094 1.00 95.94 70 GLY A C 1
ATOM 557 O O . GLY A 1 70 ? -5.559 0.701 5.365 1.00 95.94 70 GLY A O 1
ATOM 558 N N . LEU A 1 71 ? -3.659 0.260 6.477 1.00 96.69 71 LEU A N 1
ATOM 559 C CA . LEU A 1 71 ? -2.870 1.394 6.006 1.00 96.69 71 LEU A CA 1
ATOM 560 C C . LEU A 1 71 ? -1.560 0.878 5.406 1.00 96.69 71 LEU A C 1
ATOM 562 O O . LEU A 1 71 ? -0.930 -0.021 5.957 1.00 96.69 71 LEU A O 1
ATOM 566 N N . MET A 1 72 ? -1.134 1.470 4.293 1.00 95.69 72 MET A N 1
ATOM 567 C CA . MET A 1 72 ? 0.194 1.265 3.720 1.00 95.69 72 MET A CA 1
ATOM 568 C C . MET A 1 72 ? 0.701 2.612 3.209 1.00 95.69 72 MET A C 1
ATOM 570 O O . MET A 1 72 ? 0.119 3.202 2.297 1.00 95.69 72 MET A O 1
ATOM 574 N N . THR A 1 73 ? 1.754 3.127 3.830 1.00 94.12 73 THR A N 1
ATOM 575 C CA . THR A 1 73 ? 2.390 4.406 3.488 1.00 94.12 73 THR A CA 1
ATOM 576 C C . THR A 1 73 ? 3.900 4.263 3.610 1.00 94.12 73 THR A C 1
ATOM 578 O O . THR A 1 73 ? 4.372 3.238 4.069 1.00 94.12 73 THR A O 1
ATOM 581 N N . THR A 1 74 ? 4.658 5.296 3.246 1.00 90.12 74 THR A N 1
ATOM 582 C CA . THR A 1 74 ? 6.123 5.294 3.381 1.00 90.12 74 THR A CA 1
ATOM 583 C C . THR A 1 74 ? 6.624 5.321 4.825 1.00 90.12 74 THR A C 1
ATOM 585 O O . THR A 1 74 ? 7.813 5.140 5.031 1.00 90.12 74 THR A O 1
ATOM 588 N N . VAL A 1 75 ? 5.763 5.634 5.800 1.00 92.62 75 VAL A N 1
ATOM 589 C CA . VAL A 1 75 ? 6.158 5.802 7.213 1.00 92.62 75 VAL A CA 1
ATOM 590 C C . VAL A 1 75 ? 5.597 4.709 8.112 1.00 92.62 75 VAL A C 1
ATOM 592 O O . VAL A 1 75 ? 6.187 4.402 9.139 1.00 92.62 75 VAL A O 1
ATOM 595 N N . ALA A 1 76 ? 4.452 4.131 7.749 1.00 93.75 76 ALA A N 1
ATOM 596 C CA . ALA A 1 76 ? 3.831 3.074 8.524 1.00 93.75 76 ALA A CA 1
ATOM 597 C C . ALA A 1 76 ? 2.917 2.195 7.674 1.00 93.75 76 ALA A C 1
ATOM 599 O O . ALA A 1 76 ? 2.338 2.646 6.671 1.00 93.75 76 ALA A O 1
ATOM 600 N N . TRP A 1 77 ? 2.733 0.963 8.133 1.00 95.69 77 TRP A N 1
ATOM 601 C CA . TRP A 1 77 ? 1.835 -0.012 7.531 1.00 95.69 77 TRP A CA 1
ATOM 602 C C . TRP A 1 77 ? 1.199 -0.913 8.596 1.00 95.69 77 TRP A C 1
ATOM 604 O O . TRP A 1 77 ? 1.737 -1.071 9.686 1.00 95.69 77 TRP A O 1
ATOM 614 N N . GLY A 1 78 ? 0.032 -1.487 8.308 1.00 95.00 78 GLY A N 1
ATOM 615 C CA . GLY A 1 78 ? -0.640 -2.417 9.221 1.00 95.00 78 GLY A CA 1
ATOM 616 C C . GLY A 1 78 ? -2.159 -2.357 9.127 1.00 95.00 78 GLY A C 1
ATOM 617 O O . GLY A 1 78 ? -2.711 -1.654 8.284 1.00 95.00 78 GLY A O 1
ATOM 618 N N . VAL A 1 79 ? -2.842 -3.112 9.987 1.00 93.06 79 VAL A N 1
ATOM 619 C CA . VAL A 1 79 ? -4.316 -3.144 10.057 1.00 93.06 79 VAL A CA 1
ATOM 620 C C . VAL A 1 79 ? -4.786 -2.764 11.454 1.00 93.06 79 VAL A C 1
ATOM 622 O O . VAL A 1 79 ? -5.317 -1.675 11.636 1.00 93.06 79 VAL A O 1
ATOM 625 N N . ASP A 1 80 ? -4.529 -3.631 12.435 1.00 85.25 80 ASP A N 1
ATOM 626 C CA . ASP A 1 80 ? -4.958 -3.433 13.825 1.00 85.25 80 ASP A CA 1
ATOM 627 C C . ASP A 1 80 ? -3.904 -2.649 14.634 1.00 85.25 80 ASP A C 1
ATOM 629 O O . ASP A 1 80 ? -4.227 -1.762 15.421 1.00 85.25 80 ASP A O 1
ATOM 633 N N . LYS A 1 81 ? -2.620 -2.929 14.383 1.00 88.44 81 LYS A N 1
ATOM 634 C CA . LYS A 1 81 ? -1.472 -2.164 14.880 1.00 88.44 81 LYS A CA 1
ATOM 635 C C . LYS A 1 81 ? -0.660 -1.687 13.681 1.00 88.44 81 LYS A C 1
ATOM 637 O O . LYS A 1 81 ? -0.463 -2.451 12.738 1.00 88.44 81 LYS A O 1
ATOM 642 N N . LEU A 1 82 ? -0.230 -0.429 13.717 1.00 92.62 82 LEU A N 1
ATOM 643 C CA . LEU A 1 82 ? 0.658 0.129 12.704 1.00 92.62 82 LEU A CA 1
ATOM 644 C C . LEU A 1 82 ? 2.110 -0.096 13.126 1.00 92.62 82 LEU A C 1
ATOM 646 O O . LEU A 1 82 ? 2.485 0.223 14.255 1.00 92.62 82 LEU A O 1
ATOM 650 N N . GLU A 1 83 ? 2.898 -0.653 12.218 1.00 93.06 83 GLU A N 1
ATOM 651 C CA . GLU A 1 83 ? 4.346 -0.776 12.332 1.00 93.06 83 GLU A CA 1
ATOM 652 C C . GLU A 1 83 ? 5.007 0.388 11.596 1.00 93.06 83 GLU A C 1
ATOM 654 O O . GLU A 1 83 ? 4.574 0.758 10.501 1.00 93.06 83 GLU A O 1
ATOM 659 N N . GLU A 1 84 ? 6.043 0.972 12.198 1.00 88.88 84 GLU A N 1
ATOM 660 C CA . GLU A 1 84 ? 6.869 1.977 11.531 1.00 88.88 84 GLU A CA 1
ATOM 661 C C . GLU A 1 84 ? 7.728 1.311 10.460 1.00 88.88 84 GLU A C 1
ATOM 663 O O . GLU A 1 84 ? 8.324 0.252 10.668 1.00 88.88 84 GLU A O 1
ATOM 668 N N . GLN A 1 85 ? 7.778 1.937 9.290 1.00 78.69 85 GLN A N 1
ATOM 669 C CA . GLN A 1 85 ? 8.639 1.490 8.211 1.00 78.69 85 GLN A CA 1
ATOM 670 C C . GLN A 1 85 ? 10.027 2.112 8.415 1.00 78.69 85 GLN A C 1
ATOM 672 O O . GLN A 1 85 ? 10.206 3.294 8.128 1.00 78.69 85 GLN A O 1
ATOM 677 N N . ILE A 1 86 ? 10.962 1.325 8.968 1.00 66.50 86 ILE A N 1
ATOM 678 C CA . ILE A 1 86 ? 12.384 1.690 9.143 1.00 66.50 86 ILE A CA 1
ATOM 679 C C . ILE A 1 86 ? 13.070 1.817 7.780 1.00 66.50 86 ILE A C 1
ATOM 681 O O . ILE A 1 86 ? 12.852 0.923 6.926 1.00 66.50 86 ILE A O 1
#

Radius of gyration: 18.34 Å; chains: 1; bounding box: 46×34×42 Å

Foldseek 3Di:
DDPVVVCVVPDDPPVVVVVVVVVVVVVVVCVVVVNVCVVDPDDADDDDDCRQVVQVVVLVVCVVVVHQDWGDDQQWTDTPDIDGDD

pLDDT: mean 91.2, std 7.84, range [56.16, 97.75]

Sequence (86 aa):
MKIKTFLMDNLPDYNRLVIPYHLGKAVLAAEKYHFPGKKMRVIAVTGTNGKTSTCFLIWKMLNHAGYKTGLMTTVAWGVDKLEEQI